Protein AF-A0A3C0CJD4-F1 (afdb_monomer)

Secondary structure (DSSP, 8-state):
-------S-TTSTTTGGGS---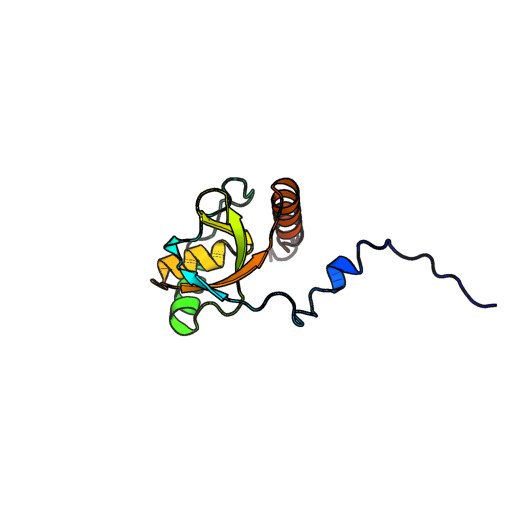SSSPPEEEEGGGEE--TT-S-----HHHHHHHHHHHHHH---SPEEEEE-TTSSEEEEE-HHHHHHHHHTT--EEEEEE----HHHHHHHHHHHHHSSSTT-TT---

Foldseek 3Di:
DDDDDPDDDPVVVVVVCVVCPPDDWFWDKDFLVLEDEDPPQPDDDDDPVVLQVLLVVCLVPNAPDAFEWEADPPGGTYTLDDVSNSSSCVVNVNGITTHTYDHDDPVRSVVSSVVVVVPDPPVDPPPPD

Solvent-accessible surface area (backbone atoms only — not comparable to full-atom values): 8034 Å² total; per-residue (Å²): 142,83,82,88,80,86,73,82,65,89,67,50,67,70,57,67,49,76,78,58,87,75,85,86,64,76,68,41,80,42,48,55,86,44,52,39,78,52,86,82,55,87,79,83,84,74,62,66,66,68,41,50,56,48,11,55,50,28,59,76,71,45,68,83,73,59,28,38,27,21,74,42,95,92,61,51,29,36,41,60,43,55,64,69,58,53,53,17,29,55,74,44,67,44,62,60,41,41,26,30,75,44,91,69,55,74,67,54,46,50,50,51,45,51,49,58,61,63,71,45,78,87,77,61,92,78,79,76,129

pLDDT: mean 77.18, std 20.04, range [34.34, 97.0]

Mean predicted aligned error: 11.65 Å

Nearest PDB structures (foldseek):
  7bnr-assembly1_A  TM=8.828E-01  e=2.879E-12  Myxococcus xanthus DK 1622
  7ng0-assembly1_A-2  TM=9.223E-01  e=1.969E-10  Geobacillus thermoleovorans CCB_US3_UF5
  7nfu-assembly2_B  TM=8.333E-01  e=3.700E-10  Geobacillus thermoleovorans CCB_US3_UF5
  7nfu-assembly1_A  TM=7.879E-01  e=2.534E-10  Geobacillus thermoleovorans CCB_US3_UF5
  6ryk-assembly1_B  TM=7.666E-01  e=2.228E-06  Myxococcus xanthus DK 1622

Structure (mmCIF, N/CA/C/O backbone):
data_AF-A0A3C0CJD4-F1
#
_entry.id   AF-A0A3C0CJD4-F1
#
loop_
_atom_site.group_PDB
_atom_site.id
_atom_site.type_symbol
_atom_site.label_atom_id
_atom_site.label_alt_id
_atom_site.label_comp_id
_atom_site.label_asym_id
_atom_site.label_entity_id
_atom_site.label_seq_id
_atom_site.pdbx_PDB_ins_code
_atom_site.Cartn_x
_atom_site.Cartn_y
_atom_site.Cartn_z
_atom_site.occupancy
_atom_site.B_iso_or_equiv
_atom_site.auth_seq_id
_atom_site.auth_comp_id
_atom_site.auth_asym_id
_atom_site.auth_atom_id
_atom_site.pdbx_PDB_model_num
ATOM 1 N N . MET A 1 1 ? -10.871 34.761 -37.802 1.00 47.78 1 MET A N 1
ATOM 2 C CA . MET A 1 1 ? -9.673 35.206 -37.059 1.00 47.78 1 MET A CA 1
ATOM 3 C C . MET A 1 1 ? -10.082 35.472 -35.621 1.00 47.78 1 MET A C 1
ATOM 5 O O . MET A 1 1 ? -10.748 36.470 -35.399 1.00 47.78 1 MET A O 1
ATOM 9 N N . ALA A 1 2 ? -9.753 34.588 -34.673 1.00 34.34 2 ALA A N 1
ATOM 10 C CA . ALA A 1 2 ? -9.832 34.891 -33.240 1.00 34.34 2 ALA A CA 1
ATOM 11 C C . ALA A 1 2 ? -9.028 33.871 -32.408 1.00 34.34 2 ALA A C 1
ATOM 13 O O . ALA A 1 2 ? -9.309 32.679 -32.426 1.00 34.34 2 ALA A O 1
ATOM 14 N N . ALA A 1 3 ? -8.013 34.410 -31.726 1.00 36.50 3 ALA A N 1
ATOM 15 C CA . ALA A 1 3 ? -7.263 33.951 -30.553 1.00 36.50 3 ALA A CA 1
ATOM 16 C C . ALA A 1 3 ? -6.787 32.485 -30.432 1.00 36.50 3 ALA A C 1
ATOM 18 O O . ALA A 1 3 ? -7.435 31.618 -29.853 1.00 36.50 3 ALA A O 1
ATOM 19 N N . LYS A 1 4 ? -5.516 32.282 -30.798 1.00 45.66 4 LYS A N 1
ATOM 20 C CA . LYS A 1 4 ? -4.663 31.171 -30.359 1.00 45.66 4 LYS A CA 1
ATOM 21 C C . LYS A 1 4 ? -4.284 31.368 -28.883 1.00 45.66 4 LYS A C 1
ATOM 23 O O . LYS A 1 4 ? -3.364 32.130 -28.587 1.00 45.66 4 LYS A O 1
ATOM 28 N N . LYS A 1 5 ? -4.960 30.682 -27.956 1.00 46.25 5 LYS A N 1
ATOM 29 C CA . LYS A 1 5 ? -4.496 30.564 -26.563 1.00 46.25 5 LYS A CA 1
ATOM 30 C C . LYS A 1 5 ? -3.395 29.504 -26.493 1.00 46.25 5 LYS A C 1
ATOM 32 O O . LYS A 1 5 ? -3.654 28.309 -26.530 1.00 46.25 5 LYS A O 1
ATOM 37 N N . ARG A 1 6 ? -2.143 29.965 -26.432 1.00 53.94 6 ARG A N 1
ATOM 38 C CA . ARG A 1 6 ? -1.016 29.184 -25.902 1.00 53.94 6 ARG A CA 1
ATOM 39 C C . ARG A 1 6 ? -1.250 29.054 -24.398 1.00 53.94 6 ARG A C 1
ATOM 41 O O . ARG A 1 6 ? -1.256 30.070 -23.713 1.00 53.94 6 ARG A O 1
ATOM 48 N N . GLY A 1 7 ? -1.452 27.839 -23.907 1.00 47.34 7 GLY A N 1
ATOM 49 C CA . GLY A 1 7 ? -1.611 27.563 -22.484 1.00 47.34 7 GLY A CA 1
ATOM 50 C C . GLY A 1 7 ? -1.191 26.131 -22.193 1.00 47.34 7 GLY A C 1
ATOM 51 O O . GLY A 1 7 ? -1.755 25.230 -22.791 1.00 47.34 7 GLY A O 1
ATOM 52 N N . LEU A 1 8 ? -0.154 26.011 -21.358 1.00 50.50 8 LEU A N 1
ATOM 53 C CA . LEU A 1 8 ? 0.296 24.871 -20.546 1.00 50.50 8 LEU A CA 1
ATOM 54 C C . LEU A 1 8 ? 0.292 23.464 -21.184 1.00 50.50 8 LEU A C 1
ATOM 56 O O . LEU A 1 8 ? -0.728 22.916 -21.564 1.00 50.50 8 LEU A O 1
ATOM 60 N N . GLY A 1 9 ? 1.498 22.898 -21.307 1.00 49.53 9 GLY A N 1
ATOM 61 C CA . GLY A 1 9 ? 1.830 21.727 -22.117 1.00 49.53 9 GLY A CA 1
ATOM 62 C C . GLY A 1 9 ? 0.980 20.471 -21.900 1.00 49.53 9 GLY A C 1
ATOM 63 O O . GLY A 1 9 ? 0.420 20.242 -20.834 1.00 49.53 9 GLY A O 1
ATOM 64 N N . LYS A 1 10 ? 1.023 19.615 -22.928 1.00 56.09 10 LYS A N 1
ATOM 65 C CA . LYS A 1 10 ? 0.426 18.272 -23.078 1.00 56.09 10 LYS A CA 1
ATOM 66 C C . LYS A 1 10 ? 0.594 17.290 -21.896 1.00 56.09 10 LYS A C 1
ATOM 68 O O . LYS A 1 10 ? 0.142 16.161 -21.998 1.00 56.09 10 LYS A O 1
ATOM 73 N N . GLY A 1 11 ? 1.278 17.680 -20.822 1.00 54.56 11 GLY A N 1
ATOM 74 C CA . GLY A 1 11 ? 1.440 16.888 -19.604 1.00 54.56 11 GLY A CA 1
ATOM 75 C C . GLY A 1 11 ? 0.358 17.132 -18.549 1.00 54.56 11 GLY A C 1
ATOM 76 O O . GLY A 1 11 ? 0.214 16.306 -17.662 1.00 54.56 11 GLY A O 1
ATOM 77 N N . LEU A 1 12 ? -0.414 18.223 -18.632 1.00 51.25 12 LEU A N 1
ATOM 78 C CA . LEU A 1 12 ? -1.463 18.521 -17.644 1.00 51.25 12 LEU A CA 1
ATOM 79 C C . LEU A 1 12 ? -2.795 17.834 -17.953 1.00 51.25 12 LEU A C 1
ATOM 81 O O . LEU A 1 12 ? -3.479 17.429 -17.022 1.00 51.25 12 LEU A O 1
ATOM 85 N N . ASP A 1 13 ? -3.122 17.601 -19.225 1.00 45.50 13 ASP A N 1
ATOM 86 C CA . ASP A 1 13 ? -4.277 16.765 -19.594 1.00 45.50 13 ASP A CA 1
ATOM 87 C C . ASP A 1 13 ? -4.121 15.310 -19.100 1.00 45.50 13 ASP A C 1
ATOM 89 O O . ASP A 1 13 ? -5.113 14.641 -18.842 1.00 45.50 13 ASP A O 1
ATOM 93 N N . ALA A 1 14 ? -2.887 14.834 -18.880 1.00 54.84 14 ALA A N 1
ATOM 94 C CA . ALA A 1 14 ? -2.624 13.533 -18.255 1.00 54.84 14 ALA A CA 1
ATOM 95 C C . ALA A 1 14 ? -2.879 13.521 -16.734 1.00 54.84 14 ALA A C 1
ATOM 97 O O . ALA A 1 14 ? -3.061 12.453 -16.158 1.00 54.84 14 ALA A O 1
ATOM 98 N N . ILE A 1 15 ? -2.895 14.697 -16.095 1.00 50.19 15 ILE A N 1
ATOM 99 C CA . ILE A 1 15 ? -3.187 14.872 -14.664 1.00 50.19 15 ILE A CA 1
ATOM 100 C C . ILE A 1 15 ? -4.689 15.123 -14.459 1.00 50.19 15 ILE A C 1
ATOM 102 O O . ILE A 1 15 ? -5.272 14.634 -13.504 1.00 50.19 15 ILE A O 1
ATOM 106 N N . PHE A 1 16 ? -5.369 15.801 -15.391 1.00 41.31 16 PHE A N 1
ATOM 107 C CA . PHE A 1 16 ? -6.829 15.978 -15.327 1.00 41.31 16 PHE A CA 1
ATOM 108 C C . PHE A 1 16 ? -7.643 14.716 -15.665 1.00 41.31 16 PHE A C 1
ATOM 110 O O . PHE A 1 16 ? -8.853 14.714 -15.458 1.00 41.31 16 PHE A O 1
ATOM 117 N N . ALA A 1 17 ? -6.993 13.619 -16.068 1.00 46.16 17 ALA A N 1
ATOM 118 C CA . ALA A 1 17 ? -7.598 12.285 -16.125 1.00 46.16 17 ALA A CA 1
ATOM 119 C C . ALA A 1 17 ? -7.848 11.664 -14.726 1.00 46.16 17 ALA A C 1
ATOM 121 O O . ALA A 1 17 ? -8.192 10.493 -14.615 1.00 46.16 17 ALA A O 1
ATOM 122 N N . GLU A 1 18 ? -7.664 12.419 -13.638 1.00 47.50 18 GLU A N 1
ATOM 123 C CA . GLU A 1 18 ? -7.855 11.948 -12.258 1.00 47.50 18 GLU A CA 1
ATOM 124 C C . GLU A 1 18 ? -9.313 11.965 -11.762 1.00 47.50 18 GLU A C 1
ATOM 126 O O . GLU A 1 18 ? -9.562 11.608 -10.613 1.00 47.50 18 GLU A O 1
ATOM 131 N N . ASN A 1 19 ? -10.290 12.295 -12.616 1.00 42.62 19 ASN A N 1
ATOM 132 C CA . ASN A 1 19 ? -11.710 12.035 -12.327 1.00 42.62 19 ASN A CA 1
ATOM 133 C C . ASN A 1 19 ? -12.388 11.081 -13.324 1.00 42.62 19 ASN A C 1
ATOM 135 O O . ASN A 1 19 ? -13.524 10.679 -13.091 1.00 42.62 19 ASN A O 1
ATOM 139 N N . ASP A 1 20 ? -11.668 10.658 -14.365 1.00 39.94 20 ASP A N 1
ATOM 140 C CA . ASP A 1 20 ? -12.048 9.542 -15.227 1.00 39.94 20 ASP A CA 1
ATOM 141 C C . ASP A 1 20 ? -11.316 8.290 -14.721 1.00 39.94 20 ASP A C 1
ATOM 143 O O . ASP A 1 20 ? -10.355 7.799 -15.311 1.00 39.94 20 ASP A O 1
ATOM 147 N N . MET A 1 21 ? -11.795 7.726 -13.607 1.00 47.53 21 MET A N 1
ATOM 148 C CA . MET A 1 21 ? -11.593 6.295 -13.332 1.00 47.53 21 MET A CA 1
ATOM 149 C C . MET A 1 21 ? -12.506 5.441 -14.235 1.00 47.53 21 MET A C 1
ATOM 151 O O . MET A 1 21 ? -13.008 4.407 -13.798 1.00 47.53 21 MET A O 1
ATOM 155 N N . ASP A 1 22 ? -12.724 5.868 -15.479 1.00 39.50 22 ASP A N 1
ATOM 156 C CA . ASP A 1 22 ? -13.476 5.128 -16.481 1.00 39.50 22 ASP A CA 1
ATOM 157 C C . ASP A 1 22 ? -12.518 4.163 -17.208 1.00 39.50 22 ASP A C 1
ATOM 159 O O . ASP A 1 22 ? -11.734 4.523 -18.084 1.00 39.50 22 ASP A O 1
ATOM 163 N N . ASP A 1 23 ? -12.583 2.904 -16.766 1.00 48.31 23 ASP A N 1
ATOM 164 C CA . ASP A 1 23 ? -12.617 1.710 -17.625 1.00 48.31 23 ASP A CA 1
ATOM 165 C C . ASP A 1 23 ? -11.389 1.276 -18.462 1.00 48.31 23 ASP A C 1
ATOM 167 O O . ASP A 1 23 ? -11.538 0.789 -19.580 1.00 48.31 23 ASP A O 1
ATOM 171 N N . GLU A 1 24 ? -10.176 1.242 -17.890 1.00 48.50 24 GLU A N 1
ATOM 172 C CA . GLU A 1 24 ? -9.140 0.304 -18.405 1.00 48.50 24 GLU A CA 1
ATOM 173 C C . GLU A 1 24 ? -8.500 -0.625 -17.360 1.00 48.50 24 GLU A C 1
ATOM 175 O O . GLU A 1 24 ? -8.029 -1.711 -17.708 1.00 48.50 24 GLU A O 1
ATOM 180 N N . HIS A 1 25 ? -8.541 -0.294 -16.064 1.00 56.66 25 HIS A N 1
ATOM 181 C CA . HIS A 1 25 ? -8.003 -1.165 -15.011 1.00 56.66 25 HIS A CA 1
ATOM 182 C C . HIS A 1 25 ? -8.960 -1.266 -13.820 1.00 56.66 25 HIS A C 1
ATOM 184 O O . HIS A 1 25 ? -8.819 -0.554 -12.824 1.00 56.66 25 HIS A O 1
ATOM 190 N N . ALA A 1 26 ? -9.934 -2.175 -13.925 1.00 74.81 26 ALA A N 1
ATOM 191 C CA . ALA A 1 26 ? -10.827 -2.523 -12.826 1.00 74.81 26 ALA A CA 1
ATOM 192 C C . ALA A 1 26 ? -10.023 -2.947 -11.583 1.00 74.81 26 ALA A C 1
ATOM 194 O O . ALA A 1 26 ? -9.059 -3.712 -11.677 1.00 74.81 26 ALA A O 1
ATOM 195 N N . ALA A 1 27 ? -10.419 -2.451 -10.409 1.00 86.31 27 ALA A N 1
ATOM 196 C CA . ALA A 1 27 ? -9.787 -2.842 -9.157 1.00 86.31 27 ALA A CA 1
ATOM 197 C C . ALA A 1 27 ? -10.009 -4.342 -8.897 1.00 86.31 27 ALA A C 1
ATOM 199 O O . A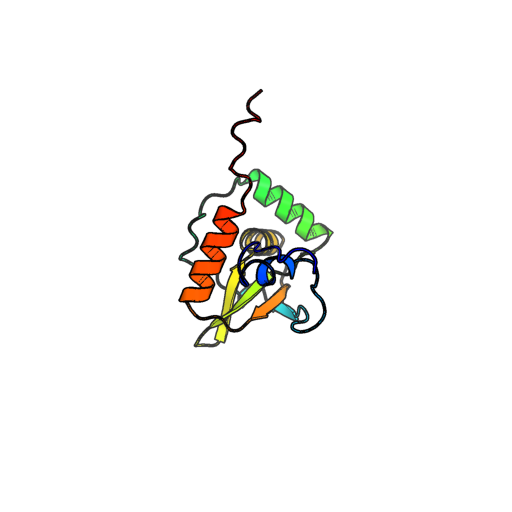LA A 1 27 ? -11.144 -4.817 -8.854 1.00 86.31 27 ALA A O 1
ATOM 200 N N . ILE A 1 28 ? -8.922 -5.079 -8.677 1.00 93.50 28 ILE A N 1
ATOM 201 C CA . ILE A 1 28 ? -8.944 -6.491 -8.290 1.00 93.50 28 ILE A CA 1
ATOM 202 C C . ILE A 1 28 ? -8.684 -6.639 -6.791 1.00 93.50 28 ILE A C 1
ATOM 204 O O . ILE A 1 28 ? -8.141 -5.746 -6.140 1.00 93.50 28 ILE A O 1
ATOM 208 N N . ARG A 1 29 ? -9.075 -7.776 -6.215 1.00 95.38 29 ARG A N 1
ATOM 209 C CA . ARG A 1 29 ? -8.808 -8.098 -4.809 1.00 95.38 29 ARG A CA 1
ATOM 210 C C . ARG A 1 29 ? -7.483 -8.847 -4.711 1.00 95.38 29 ARG A C 1
ATOM 212 O O . ARG A 1 29 ? -7.344 -9.908 -5.307 1.00 95.38 29 ARG A O 1
ATOM 219 N N . LEU A 1 30 ? -6.532 -8.293 -3.964 1.00 95.94 30 LEU A N 1
ATOM 220 C CA . LEU A 1 30 ? -5.224 -8.904 -3.709 1.00 95.94 30 LEU A CA 1
ATOM 221 C C . LEU A 1 30 ? -5.063 -9.210 -2.227 1.00 95.94 30 LEU A C 1
ATOM 223 O O . LEU A 1 30 ? -5.525 -8.434 -1.381 1.00 95.94 30 LEU A O 1
ATOM 227 N N . LYS A 1 31 ? -4.378 -10.310 -1.895 1.00 97.00 31 LYS A N 1
ATOM 228 C CA . LYS A 1 31 ? -4.086 -10.620 -0.493 1.00 97.00 31 LYS A CA 1
ATOM 229 C C . LYS A 1 31 ? -3.093 -9.613 0.054 1.00 97.00 31 LYS A C 1
ATOM 231 O O . LYS A 1 31 ? -2.092 -9.299 -0.582 1.00 97.00 31 LYS A O 1
ATOM 236 N N . THR A 1 32 ? -3.298 -9.169 1.288 1.00 95.56 32 THR A N 1
ATOM 237 C CA . THR A 1 32 ? -2.370 -8.237 1.944 1.00 95.56 32 THR A CA 1
ATOM 238 C C . THR A 1 32 ? -0.962 -8.815 2.109 1.00 95.56 32 THR A C 1
ATOM 240 O O . THR A 1 32 ? -0.013 -8.042 2.226 1.00 95.56 32 THR A O 1
ATOM 243 N N . SER A 1 33 ? -0.826 -10.147 2.076 1.00 95.06 33 SER A N 1
ATOM 244 C CA . SER A 1 33 ? 0.440 -10.890 2.088 1.00 95.06 33 SER A CA 1
ATOM 245 C C . SER A 1 33 ? 1.178 -10.931 0.746 1.00 95.06 33 SER A C 1
ATOM 247 O O . SER A 1 33 ? 2.349 -11.282 0.733 1.00 95.06 33 SER A O 1
ATOM 249 N N . GLU A 1 34 ? 0.510 -10.625 -0.368 1.00 95.62 34 GLU A N 1
ATOM 250 C CA . GLU A 1 34 ? 1.105 -10.590 -1.718 1.00 95.62 34 GLU A CA 1
ATOM 251 C C . GLU A 1 34 ? 1.628 -9.189 -2.078 1.00 95.62 34 GLU A C 1
ATOM 253 O O . GLU A 1 34 ? 2.149 -8.980 -3.172 1.00 95.62 34 GLU A O 1
ATOM 258 N N . LEU A 1 35 ? 1.456 -8.227 -1.166 1.00 95.62 35 LEU A N 1
ATOM 259 C CA . LEU A 1 35 ? 1.804 -6.825 -1.345 1.00 95.62 35 LEU A CA 1
ATOM 260 C C . LEU A 1 35 ? 3.040 -6.464 -0.525 1.00 95.62 35 LEU A C 1
ATOM 262 O O . LEU A 1 35 ? 3.078 -6.670 0.691 1.00 95.62 35 LEU A O 1
ATOM 266 N N . GLU A 1 36 ? 4.007 -5.835 -1.181 1.00 93.44 36 GLU A N 1
ATOM 267 C CA . GLU A 1 36 ? 5.231 -5.343 -0.563 1.00 93.44 36 GLU A CA 1
ATOM 268 C C . GLU A 1 36 ? 5.291 -3.811 -0.603 1.00 93.44 36 GLU A C 1
ATOM 270 O O . GLU A 1 36 ? 4.982 -3.198 -1.630 1.00 93.44 36 GLU A O 1
ATOM 275 N N . PRO A 1 37 ? 5.702 -3.145 0.490 1.00 90.38 37 PRO A N 1
ATOM 276 C CA . PRO A 1 37 ? 5.872 -1.701 0.485 1.00 90.38 37 PRO A CA 1
ATOM 277 C C . PRO A 1 37 ? 7.069 -1.297 -0.383 1.00 90.38 37 PRO A C 1
ATOM 279 O O . PRO A 1 37 ? 8.085 -1.994 -0.460 1.00 90.38 37 PRO A O 1
ATOM 282 N N . ASN A 1 38 ? 6.994 -0.117 -0.993 1.00 84.56 38 ASN A N 1
ATOM 283 C CA . ASN A 1 38 ? 8.144 0.457 -1.676 1.00 84.56 38 ASN A CA 1
ATOM 284 C C . ASN A 1 38 ? 9.165 0.982 -0.643 1.00 84.56 38 ASN A C 1
ATOM 286 O O . ASN A 1 38 ? 8.949 1.982 0.036 1.00 84.56 38 ASN A O 1
ATOM 290 N N . ARG A 1 39 ? 10.321 0.314 -0.537 1.00 79.19 39 ARG A N 1
ATOM 291 C CA . ARG A 1 39 ? 11.397 0.659 0.419 1.00 79.19 39 ARG A CA 1
ATOM 292 C C . ARG A 1 39 ? 12.013 2.044 0.182 1.00 79.19 39 ARG A C 1
ATOM 294 O O . ARG A 1 39 ? 12.620 2.609 1.098 1.00 79.19 39 ARG A O 1
ATOM 301 N N . ASN A 1 40 ? 11.845 2.576 -1.026 1.00 73.50 40 ASN A N 1
ATOM 302 C CA . ASN A 1 40 ? 12.357 3.877 -1.440 1.00 73.50 40 ASN A CA 1
ATOM 303 C C . ASN A 1 40 ? 11.349 5.010 -1.192 1.00 73.50 40 ASN A C 1
ATOM 305 O O . ASN A 1 40 ? 11.583 6.131 -1.635 1.00 73.50 40 ASN A O 1
ATOM 309 N N . GLN A 1 41 ? 10.245 4.743 -0.482 1.00 68.50 41 GLN A N 1
ATOM 310 C CA . GLN A 1 41 ? 9.285 5.780 -0.116 1.00 68.50 41 GLN A CA 1
ATOM 311 C C . GLN A 1 41 ? 9.932 6.818 0.819 1.00 68.50 41 GLN A C 1
ATOM 313 O O . GLN A 1 41 ? 10.476 6.449 1.872 1.00 68.50 41 GLN A O 1
ATOM 318 N N . PRO A 1 42 ? 9.881 8.117 0.463 1.00 65.56 42 PRO A N 1
ATOM 319 C CA . PRO A 1 42 ? 10.492 9.179 1.255 1.00 65.56 42 PRO A CA 1
ATOM 320 C C . PRO A 1 42 ? 9.768 9.406 2.591 1.00 65.56 42 PRO A C 1
ATOM 322 O O . PRO A 1 42 ? 10.412 9.739 3.586 1.00 65.56 42 PRO A O 1
ATOM 325 N N . ARG A 1 43 ? 8.450 9.160 2.667 1.00 69.75 43 ARG A N 1
ATOM 326 C CA . ARG A 1 43 ? 7.704 9.244 3.932 1.00 69.75 43 ARG A CA 1
ATOM 327 C C . ARG A 1 43 ? 7.813 7.952 4.723 1.00 69.75 43 ARG A C 1
ATOM 329 O O . ARG A 1 43 ? 7.321 6.908 4.308 1.00 69.75 43 ARG A O 1
ATOM 336 N N . ARG A 1 44 ? 8.389 8.060 5.918 1.00 65.50 44 ARG A N 1
ATOM 337 C CA . ARG A 1 44 ? 8.565 6.934 6.848 1.00 65.50 44 ARG A CA 1
ATOM 338 C C . ARG A 1 44 ? 7.820 7.103 8.167 1.00 65.50 44 ARG A C 1
ATOM 340 O O . ARG A 1 44 ? 7.638 6.121 8.880 1.00 65.50 44 ARG A O 1
ATOM 347 N N . THR A 1 45 ? 7.381 8.318 8.478 1.00 67.31 45 THR A N 1
ATOM 348 C CA . THR A 1 45 ? 6.706 8.653 9.730 1.00 67.31 45 THR A CA 1
ATOM 349 C C . THR A 1 45 ? 5.203 8.808 9.514 1.00 67.31 45 THR A C 1
ATOM 351 O O . THR A 1 45 ? 4.724 9.514 8.618 1.00 67.31 45 THR A O 1
ATOM 354 N N . PHE A 1 46 ? 4.445 8.118 10.358 1.00 70.19 46 PHE A N 1
ATOM 355 C CA . PHE A 1 46 ? 2.997 8.224 10.453 1.00 70.19 46 PHE A CA 1
ATOM 356 C C . PHE A 1 46 ? 2.653 8.408 11.929 1.00 70.19 46 PHE A C 1
ATOM 358 O O . PHE A 1 46 ? 3.244 7.732 12.768 1.00 70.19 46 PHE A O 1
ATOM 365 N N . SER A 1 47 ? 1.723 9.314 12.243 1.00 82.00 47 SER A N 1
ATOM 366 C CA . SER A 1 47 ? 1.169 9.398 13.597 1.00 82.00 47 SER A CA 1
ATOM 367 C C . SER A 1 47 ? 0.466 8.081 13.920 1.00 82.00 47 SER A C 1
ATOM 369 O O . SER A 1 47 ? -0.370 7.623 13.137 1.00 82.00 47 SER A O 1
ATOM 371 N N . GLU A 1 48 ? 0.815 7.470 15.052 1.00 83.56 48 GLU A N 1
ATOM 372 C CA . GLU A 1 48 ? 0.199 6.220 15.506 1.00 83.56 48 GLU A CA 1
ATOM 373 C C . GLU A 1 48 ? -1.309 6.387 15.704 1.00 83.56 48 GLU A C 1
ATOM 375 O O . GLU A 1 48 ? -2.079 5.527 15.283 1.00 83.56 48 GLU A O 1
ATOM 380 N N . GLN A 1 49 ? -1.744 7.530 16.244 1.00 87.56 49 GLN A N 1
ATOM 381 C CA . GLN A 1 49 ? -3.160 7.835 16.441 1.00 87.56 49 GLN A CA 1
ATOM 382 C C . GLN A 1 49 ? -3.925 7.832 15.110 1.00 87.56 49 GLN A C 1
ATOM 384 O O . GLN A 1 49 ? -4.885 7.082 14.952 1.00 87.56 49 GLN A O 1
ATOM 389 N N . ALA A 1 50 ? -3.445 8.586 14.116 1.00 86.69 50 ALA A N 1
ATOM 390 C CA . ALA A 1 50 ? -4.083 8.651 12.800 1.00 86.69 50 ALA A CA 1
ATOM 391 C C . ALA A 1 50 ? -4.038 7.309 12.043 1.00 86.69 50 ALA A C 1
ATOM 393 O O . ALA A 1 50 ? -4.820 7.082 11.120 1.00 86.69 50 ALA A O 1
ATOM 394 N N . MET A 1 51 ? -3.089 6.427 12.376 1.00 89.50 51 MET A N 1
ATOM 395 C CA . MET A 1 51 ? -3.038 5.074 11.823 1.00 89.50 51 MET A CA 1
ATOM 396 C C . MET A 1 51 ? -4.081 4.159 12.474 1.00 89.50 51 MET A C 1
ATOM 398 O O . MET A 1 51 ? -4.725 3.394 11.759 1.00 89.50 51 MET A O 1
ATOM 402 N N . ASN A 1 52 ? -4.268 4.255 13.793 1.00 91.25 52 ASN A N 1
ATOM 403 C CA . ASN A 1 52 ? -5.282 3.493 14.523 1.00 91.25 52 ASN A CA 1
ATOM 404 C C . ASN A 1 52 ? -6.699 3.888 14.090 1.00 91.25 52 ASN A C 1
ATOM 406 O O . ASN A 1 52 ? -7.482 3.014 13.741 1.00 91.25 52 ASN A O 1
ATOM 410 N N . GLU A 1 53 ? -6.990 5.187 13.983 1.00 92.00 53 GLU A N 1
ATOM 411 C CA . GLU A 1 53 ? -8.288 5.678 13.490 1.00 92.00 53 GLU A CA 1
ATOM 412 C C . GLU A 1 53 ? -8.597 5.157 12.073 1.00 92.00 53 GLU A C 1
ATOM 414 O O . GLU A 1 53 ? -9.715 4.730 11.775 1.00 92.00 53 GLU A O 1
ATOM 419 N N . LEU A 1 54 ? -7.586 5.125 11.194 1.00 91.81 54 LEU A N 1
ATOM 420 C CA . LEU A 1 54 ? -7.732 4.560 9.853 1.00 91.81 54 LEU A CA 1
ATOM 421 C C . LEU A 1 54 ? -7.942 3.039 9.885 1.00 91.81 54 LEU A C 1
ATOM 423 O O . LEU A 1 54 ? -8.711 2.516 9.080 1.00 91.81 54 LEU A O 1
ATOM 427 N N . ALA A 1 55 ? -7.264 2.323 10.784 1.00 94.56 55 ALA A N 1
ATOM 428 C CA . ALA A 1 55 ? -7.439 0.883 10.948 1.00 94.56 55 ALA A CA 1
ATOM 429 C C . ALA A 1 55 ? -8.854 0.550 11.442 1.00 94.56 55 ALA A C 1
ATOM 431 O O . ALA A 1 55 ? -9.491 -0.331 10.867 1.00 94.56 55 ALA A O 1
ATOM 432 N N . ASP A 1 56 ? -9.377 1.299 12.414 1.00 94.88 56 AS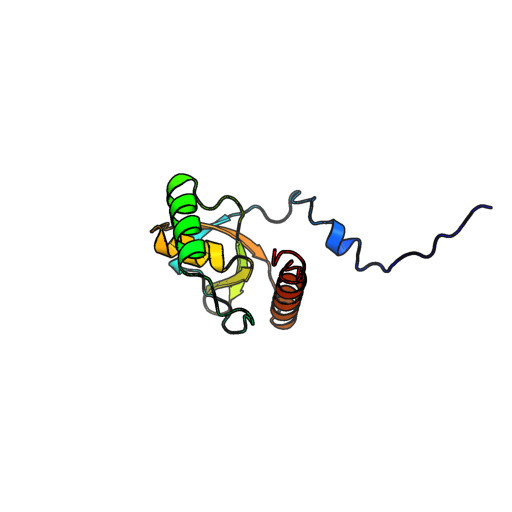P A N 1
ATOM 433 C CA . ASP A 1 56 ? -10.746 1.145 12.914 1.00 94.88 56 ASP A CA 1
ATOM 434 C C . ASP A 1 56 ? -11.777 1.410 11.810 1.00 94.88 56 ASP A C 1
ATOM 436 O O . ASP A 1 56 ? -12.705 0.622 11.610 1.00 94.88 56 ASP A O 1
ATOM 440 N N . SER A 1 57 ? -11.575 2.469 11.019 1.00 94.88 57 SER A N 1
ATOM 441 C CA . SER A 1 57 ? -12.429 2.763 9.865 1.00 94.88 57 SER A CA 1
ATOM 442 C C . SER A 1 57 ? -12.409 1.632 8.830 1.00 94.88 57 SER A C 1
ATOM 444 O O . SER A 1 57 ? -13.461 1.190 8.360 1.00 94.88 57 SER A O 1
ATOM 446 N N . ILE A 1 58 ? -11.222 1.104 8.509 1.00 94.94 58 ILE A N 1
ATOM 447 C CA . ILE A 1 58 ? -11.065 -0.011 7.567 1.00 94.94 58 ILE A CA 1
ATOM 448 C C . ILE A 1 58 ? -11.664 -1.308 8.123 1.00 94.94 58 ILE A C 1
ATOM 450 O O . ILE A 1 58 ? -12.206 -2.096 7.350 1.00 94.94 58 ILE A O 1
ATOM 454 N N . ALA A 1 59 ? -11.613 -1.543 9.434 1.00 93.00 59 ALA A N 1
ATOM 455 C CA . ALA A 1 59 ? -12.259 -2.699 10.049 1.00 93.00 59 ALA A CA 1
ATOM 456 C C . ALA A 1 59 ? -13.787 -2.661 9.868 1.00 93.00 59 ALA A C 1
ATOM 458 O O . ALA A 1 59 ? -14.407 -3.703 9.661 1.00 93.00 59 ALA A O 1
ATOM 459 N N . GLN A 1 60 ? -14.387 -1.467 9.910 1.00 93.19 60 GLN A N 1
ATOM 460 C CA . GLN A 1 60 ? -15.835 -1.276 9.781 1.00 93.19 60 GLN A CA 1
ATOM 461 C C . GLN A 1 60 ? -16.319 -1.261 8.328 1.00 93.19 60 GLN A C 1
ATOM 463 O O . GLN A 1 60 ? -17.344 -1.862 8.010 1.00 93.19 60 GLN A O 1
ATOM 468 N N . HIS A 1 61 ? -15.601 -0.567 7.444 1.00 92.25 61 HIS A N 1
ATOM 469 C CA . HIS A 1 61 ? -16.070 -0.271 6.085 1.00 92.25 61 HIS A CA 1
ATOM 470 C C . HIS A 1 61 ? -15.243 -0.939 4.985 1.00 92.25 61 HIS A C 1
ATOM 472 O O . HIS A 1 61 ? -15.608 -0.889 3.810 1.00 92.25 61 HIS A O 1
ATOM 478 N N . GLY A 1 62 ? -14.132 -1.577 5.345 1.00 90.38 62 GLY A N 1
ATOM 479 C CA . GLY A 1 62 ? -13.140 -2.041 4.390 1.00 90.38 62 GLY A CA 1
ATOM 480 C C . GLY A 1 62 ? -12.325 -0.894 3.793 1.00 90.38 62 GLY A C 1
ATOM 481 O O . GLY A 1 62 ? -12.426 0.274 4.165 1.00 90.38 62 GLY A O 1
ATOM 482 N N . VAL A 1 63 ? -11.473 -1.244 2.834 1.00 91.94 63 VAL A N 1
ATOM 483 C CA . VAL A 1 63 ? -10.686 -0.265 2.080 1.00 91.94 63 VAL A CA 1
ATOM 484 C C . VAL A 1 63 ? -11.537 0.246 0.920 1.00 91.94 63 VAL A C 1
ATOM 486 O O . VAL A 1 63 ? -11.768 -0.490 -0.034 1.00 91.94 63 VAL A O 1
ATOM 489 N N . LEU A 1 64 ? -11.995 1.496 1.007 1.00 88.38 64 LEU A N 1
ATOM 490 C CA . LEU A 1 64 ? -12.879 2.101 0.002 1.00 88.38 64 LEU A CA 1
ATOM 491 C C . LEU A 1 64 ? -12.135 2.487 -1.279 1.00 88.38 64 LEU A C 1
ATOM 493 O O . LEU A 1 64 ? -12.579 2.185 -2.381 1.00 88.38 64 LEU A O 1
ATOM 497 N N . GLN A 1 65 ? -10.981 3.138 -1.132 1.00 87.12 65 GLN A N 1
ATOM 498 C CA . GLN A 1 65 ? -10.153 3.524 -2.269 1.00 87.12 65 GLN A CA 1
ATOM 499 C C . GLN A 1 65 ? -9.110 2.441 -2.559 1.00 87.12 65 GLN A C 1
ATOM 501 O O . GLN A 1 65 ? -8.344 2.096 -1.647 1.00 87.12 65 GLN A O 1
ATOM 506 N N . PRO A 1 66 ? -9.004 1.948 -3.805 1.00 93.25 66 PRO A N 1
ATOM 507 C CA . PRO A 1 66 ? -8.042 0.916 -4.158 1.00 93.25 66 PRO A CA 1
ATOM 508 C C . PRO A 1 66 ? -6.595 1.397 -4.025 1.00 93.25 66 PRO A C 1
ATOM 510 O O . PRO A 1 66 ? -6.283 2.583 -4.170 1.00 93.25 66 PRO A O 1
ATOM 513 N N . LEU A 1 67 ? -5.701 0.458 -3.729 1.00 93.81 67 LEU A N 1
ATOM 514 C CA . LEU A 1 67 ? -4.256 0.675 -3.767 1.00 93.81 67 LEU A CA 1
ATOM 515 C C . LEU A 1 67 ? -3.773 0.740 -5.217 1.00 93.81 67 LEU A C 1
ATOM 517 O O . LEU A 1 67 ? -4.337 0.073 -6.078 1.00 93.81 67 LEU A O 1
ATOM 521 N N . LEU A 1 68 ? -2.697 1.480 -5.480 1.00 93.00 68 LEU A N 1
ATOM 522 C CA . LEU A 1 68 ? -1.988 1.377 -6.754 1.00 93.00 68 LEU A CA 1
ATOM 523 C C . LEU A 1 68 ? -0.782 0.469 -6.558 1.00 93.00 68 LEU A C 1
ATOM 525 O O . LEU A 1 68 ? 0.061 0.738 -5.696 1.00 93.00 68 LEU A O 1
ATOM 529 N N . VAL A 1 69 ? -0.698 -0.590 -7.354 1.00 94.75 69 VAL A N 1
ATOM 530 C CA . VAL A 1 69 ? 0.381 -1.571 -7.263 1.00 94.75 69 VAL A CA 1
ATOM 531 C C . VAL A 1 69 ? 0.957 -1.875 -8.639 1.00 94.75 69 VAL A C 1
ATOM 533 O O . VAL A 1 69 ? 0.273 -1.740 -9.652 1.00 94.75 69 VAL A O 1
ATOM 536 N N . ARG A 1 70 ? 2.207 -2.330 -8.666 1.00 93.88 70 ARG A N 1
ATOM 537 C CA . ARG A 1 70 ? 2.837 -2.899 -9.860 1.00 93.88 70 ARG A CA 1
ATOM 538 C C . ARG A 1 70 ? 3.268 -4.340 -9.608 1.00 93.88 70 ARG A C 1
ATOM 540 O O . ARG A 1 70 ? 3.631 -4.650 -8.472 1.00 93.88 70 ARG A O 1
ATOM 547 N N . PRO A 1 71 ? 3.255 -5.221 -10.613 1.00 94.69 71 PRO A N 1
ATOM 548 C CA . PRO A 1 71 ? 3.843 -6.545 -10.465 1.00 94.69 71 PRO A CA 1
ATOM 549 C C . PRO A 1 71 ? 5.364 -6.443 -10.297 1.00 94.69 71 PRO A C 1
ATOM 551 O O . PRO A 1 71 ? 5.992 -5.477 -10.737 1.00 94.69 71 PRO A O 1
ATOM 554 N N . ILE A 1 72 ? 5.958 -7.439 -9.639 1.00 93.00 72 ILE A N 1
ATOM 555 C CA . ILE A 1 72 ? 7.411 -7.529 -9.445 1.00 93.00 72 ILE A CA 1
ATOM 556 C C . ILE A 1 72 ? 7.979 -8.835 -10.020 1.00 93.00 72 ILE A C 1
ATOM 558 O O . ILE A 1 72 ? 7.292 -9.865 -10.023 1.00 93.00 72 ILE A O 1
ATOM 562 N N . PRO A 1 73 ? 9.243 -8.833 -10.491 1.00 88.44 73 PRO A N 1
ATOM 563 C CA . PRO A 1 73 ? 9.923 -10.062 -10.882 1.00 88.44 73 PRO A CA 1
ATOM 564 C C . PRO A 1 73 ? 9.982 -11.042 -9.704 1.00 88.44 73 PRO A C 1
ATOM 566 O O . PRO A 1 73 ? 10.455 -10.689 -8.628 1.00 88.44 73 PRO A O 1
ATOM 569 N N . GLY A 1 74 ? 9.517 -12.275 -9.909 1.00 85.31 74 GLY A N 1
ATOM 570 C CA . GLY A 1 74 ? 9.421 -13.286 -8.846 1.00 85.31 74 GLY A CA 1
ATOM 571 C C . GLY A 1 74 ? 8.020 -13.460 -8.248 1.00 85.31 74 GLY A C 1
ATOM 572 O O . GLY A 1 74 ? 7.819 -14.390 -7.472 1.00 85.31 74 GLY A O 1
ATOM 573 N N . GLY A 1 75 ? 7.046 -12.649 -8.675 1.00 90.50 75 GLY A N 1
ATOM 574 C CA . GLY A 1 75 ? 5.643 -12.757 -8.271 1.00 90.50 75 GLY A CA 1
ATOM 575 C C . GLY A 1 75 ? 5.271 -11.829 -7.114 1.00 90.50 75 GLY A C 1
ATOM 576 O O . GLY A 1 75 ? 6.131 -11.306 -6.415 1.00 90.50 75 GLY A O 1
ATOM 577 N N . GLY A 1 76 ? 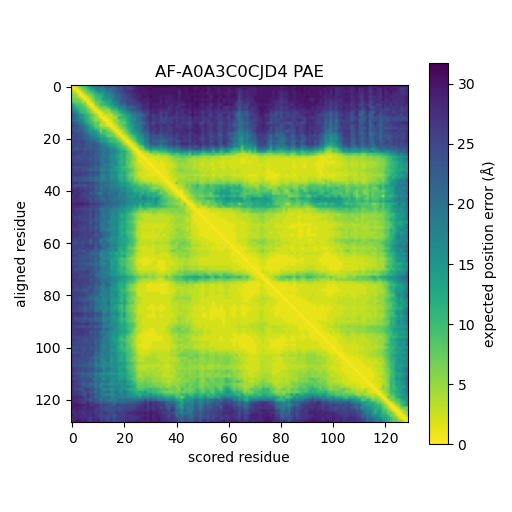3.967 -11.617 -6.926 1.00 94.31 76 GLY A N 1
ATOM 578 C CA . GLY A 1 76 ? 3.447 -10.609 -6.000 1.00 94.31 76 GLY A CA 1
ATOM 579 C C . GLY A 1 76 ? 3.458 -9.202 -6.600 1.00 94.31 76 GLY A C 1
ATOM 580 O O . GLY A 1 76 ? 3.617 -9.023 -7.813 1.00 94.31 76 GLY A O 1
ATOM 581 N N . TYR A 1 77 ? 3.256 -8.201 -5.744 1.00 96.44 77 TYR A N 1
ATOM 582 C CA . TYR A 1 77 ? 3.103 -6.816 -6.170 1.00 96.44 77 TYR A CA 1
ATOM 583 C C . TYR A 1 77 ? 3.786 -5.842 -5.217 1.00 96.44 77 TYR A C 1
ATOM 585 O O . TYR A 1 77 ? 3.738 -5.989 -3.998 1.00 96.44 77 TYR A O 1
ATOM 593 N N . GLN A 1 78 ? 4.352 -4.780 -5.775 1.00 94.81 78 GLN A N 1
ATOM 594 C CA . GLN A 1 78 ? 4.859 -3.651 -5.013 1.00 94.81 78 GLN A CA 1
ATOM 595 C C . GLN A 1 78 ? 3.824 -2.529 -4.963 1.00 94.81 78 GLN A C 1
ATOM 597 O O . GLN A 1 78 ? 3.262 -2.132 -5.983 1.00 94.81 78 GLN A O 1
ATOM 602 N N . ILE A 1 79 ? 3.627 -1.970 -3.774 1.00 93.25 79 ILE A N 1
ATOM 603 C CA . ILE A 1 79 ? 2.772 -0.809 -3.540 1.00 93.25 79 ILE A CA 1
ATOM 604 C C . ILE A 1 79 ? 3.458 0.443 -4.088 1.00 93.25 79 ILE A C 1
ATOM 606 O O . ILE A 1 79 ? 4.531 0.834 -3.625 1.00 93.25 79 ILE A O 1
ATOM 610 N N . VAL A 1 80 ? 2.798 1.096 -5.039 1.00 91.12 80 VAL A N 1
ATOM 611 C CA . VAL A 1 80 ? 3.208 2.391 -5.595 1.00 91.12 80 VAL A CA 1
ATOM 612 C C . VAL A 1 80 ? 2.568 3.523 -4.791 1.00 91.12 80 VAL A C 1
ATOM 614 O O . VAL A 1 80 ? 3.267 4.448 -4.385 1.00 91.12 80 VAL A O 1
ATOM 617 N N . ALA A 1 81 ? 1.269 3.412 -4.482 1.00 88.06 81 ALA A N 1
ATOM 618 C CA . ALA A 1 81 ? 0.535 4.387 -3.674 1.00 88.06 81 ALA A CA 1
ATOM 619 C C . ALA A 1 81 ? -0.481 3.720 -2.730 1.00 88.06 81 ALA A C 1
ATOM 621 O O . ALA A 1 81 ? -1.003 2.637 -2.999 1.00 88.06 81 ALA A O 1
ATOM 622 N N . GLY A 1 82 ? -0.792 4.402 -1.621 1.00 89.62 82 GLY A N 1
ATOM 623 C CA . GLY A 1 82 ? -1.760 3.925 -0.625 1.00 89.62 82 GLY A CA 1
ATOM 624 C C . GLY A 1 82 ? -1.158 3.100 0.519 1.00 89.62 82 GLY A C 1
ATOM 625 O O . GLY A 1 82 ? -1.877 2.360 1.184 1.00 89.62 82 GLY A O 1
ATOM 626 N N . GLU A 1 83 ? 0.139 3.242 0.807 1.00 90.75 83 GLU A N 1
ATOM 627 C CA . GLU A 1 83 ? 0.822 2.444 1.839 1.00 90.75 83 GLU A CA 1
ATOM 628 C C . GLU A 1 83 ? 0.160 2.534 3.227 1.00 90.75 83 GLU A C 1
ATOM 630 O O . GLU A 1 83 ? 0.036 1.522 3.914 1.00 90.75 83 GLU A O 1
ATOM 635 N N . ARG A 1 84 ? -0.342 3.712 3.628 1.00 90.44 84 ARG A N 1
ATOM 636 C C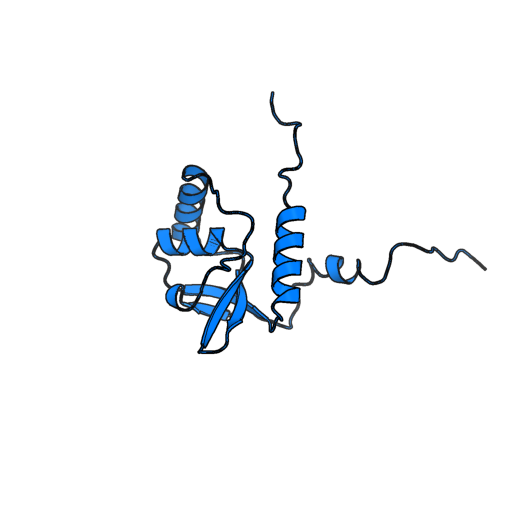A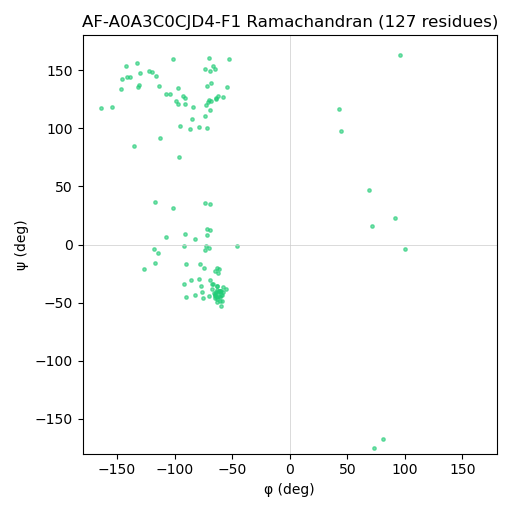 . ARG A 1 84 ? -1.091 3.879 4.891 1.00 90.44 84 ARG A CA 1
ATOM 637 C C . ARG A 1 84 ? -2.328 2.985 4.953 1.00 90.44 84 ARG A C 1
ATOM 639 O O . ARG A 1 84 ? -2.556 2.344 5.971 1.00 90.44 84 ARG A O 1
ATOM 646 N N . ARG A 1 85 ? -3.093 2.908 3.856 1.00 93.25 85 ARG A N 1
ATOM 647 C CA . ARG A 1 85 ? -4.287 2.055 3.749 1.00 93.25 85 ARG A CA 1
ATOM 648 C C . ARG A 1 85 ? -3.911 0.580 3.851 1.00 93.25 85 ARG A C 1
ATOM 650 O O . ARG A 1 85 ? -4.583 -0.157 4.558 1.00 93.25 85 ARG A O 1
ATOM 657 N N . TRP A 1 86 ? -2.813 0.158 3.220 1.00 95.06 86 TRP A N 1
ATOM 658 C CA . TRP A 1 86 ? -2.307 -1.212 3.365 1.00 95.06 86 TRP A CA 1
ATOM 659 C C . TRP A 1 86 ? -1.871 -1.529 4.802 1.00 95.06 86 TRP A C 1
ATOM 661 O O . TRP A 1 86 ? -2.262 -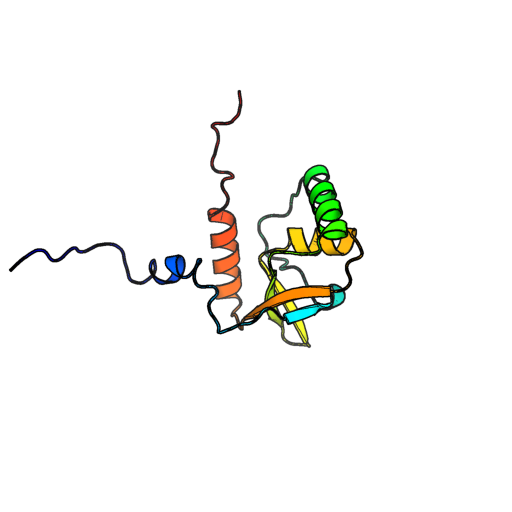2.563 5.342 1.00 95.06 86 TRP A O 1
ATOM 671 N N . ARG A 1 87 ? -1.107 -0.640 5.452 1.00 93.06 87 ARG A N 1
ATOM 672 C CA . ARG A 1 87 ? -0.673 -0.820 6.850 1.00 93.06 87 ARG A CA 1
ATOM 673 C C . ARG A 1 87 ? -1.869 -0.918 7.796 1.00 93.06 87 ARG A C 1
ATOM 675 O O . ARG A 1 87 ? -1.954 -1.871 8.564 1.00 93.06 87 ARG A O 1
ATOM 682 N N . ALA A 1 88 ? -2.814 0.010 7.681 1.00 94.06 88 ALA A N 1
ATOM 683 C CA . ALA A 1 88 ? -4.034 0.018 8.476 1.00 94.06 88 ALA A CA 1
ATOM 684 C C . ALA A 1 88 ? -4.916 -1.214 8.201 1.00 94.06 88 ALA A C 1
ATOM 686 O O . ALA A 1 88 ? -5.411 -1.826 9.139 1.00 94.06 88 ALA A O 1
ATOM 687 N N . ALA A 1 89 ? -5.029 -1.665 6.946 1.00 95.75 89 ALA A N 1
ATOM 688 C CA . ALA A 1 89 ? -5.714 -2.915 6.609 1.00 95.75 89 ALA A CA 1
ATOM 689 C C . ALA A 1 89 ? -5.059 -4.137 7.272 1.00 95.75 89 ALA A C 1
ATOM 691 O O . ALA A 1 89 ? -5.759 -5.012 7.780 1.00 95.75 89 ALA A O 1
ATOM 692 N N . ARG A 1 90 ? -3.720 -4.188 7.327 1.00 94.75 90 ARG A N 1
ATOM 693 C CA . ARG A 1 90 ? -3.006 -5.246 8.056 1.00 94.75 90 ARG A CA 1
ATOM 694 C C . ARG A 1 90 ? -3.254 -5.182 9.560 1.00 94.75 90 ARG A C 1
ATOM 696 O O . ARG A 1 90 ? -3.455 -6.231 10.163 1.00 94.75 90 ARG A O 1
ATOM 703 N N . MET A 1 91 ? -3.262 -3.986 10.148 1.00 93.62 91 MET A N 1
ATOM 704 C CA . MET A 1 91 ? -3.588 -3.785 11.567 1.00 93.62 91 MET A CA 1
ATOM 705 C C . MET A 1 91 ? -5.023 -4.222 11.886 1.00 93.62 91 MET A C 1
ATOM 707 O O . MET A 1 91 ? -5.247 -4.905 12.878 1.00 93.62 91 MET A O 1
ATOM 711 N N . ALA A 1 92 ? -5.967 -3.917 10.994 1.00 94.19 92 ALA A N 1
ATOM 712 C CA . ALA A 1 92 ? -7.372 -4.308 11.083 1.00 94.19 92 ALA A CA 1
ATOM 713 C C . ALA A 1 92 ? -7.630 -5.807 10.808 1.00 94.19 92 ALA A C 1
ATOM 715 O O . ALA A 1 92 ? -8.774 -6.254 10.840 1.00 94.19 92 ALA A O 1
ATOM 716 N N . GLY A 1 93 ? -6.598 -6.601 10.489 1.00 94.69 93 GLY A N 1
ATOM 717 C CA . GLY A 1 93 ? -6.746 -8.027 10.177 1.00 94.69 93 GLY A CA 1
ATOM 718 C C . GLY A 1 93 ? -7.422 -8.318 8.830 1.00 94.69 93 GLY A C 1
ATOM 719 O O . GLY A 1 93 ? -7.849 -9.448 8.576 1.00 94.69 93 GLY A O 1
ATOM 720 N N . VAL A 1 94 ? -7.509 -7.324 7.944 1.00 94.38 94 VAL A N 1
ATOM 721 C CA . VAL A 1 94 ? -8.097 -7.476 6.612 1.00 94.38 94 VAL A CA 1
ATOM 722 C C . VAL A 1 94 ? -7.169 -8.317 5.732 1.00 94.38 94 VAL A C 1
ATOM 724 O O . VAL A 1 94 ? -5.997 -7.996 5.516 1.00 94.38 94 VAL A O 1
ATOM 727 N N . LYS A 1 95 ? -7.704 -9.422 5.205 1.00 95.38 95 LYS A N 1
ATOM 728 C CA . LYS A 1 95 ? -6.934 -10.388 4.402 1.00 95.38 95 LYS A CA 1
ATOM 729 C C . LYS A 1 95 ? -6.717 -9.943 2.963 1.00 95.38 95 LYS A C 1
ATOM 731 O O . LYS A 1 95 ? -5.712 -10.310 2.366 1.00 95.38 95 LYS A O 1
ATOM 736 N N . GLU A 1 96 ? -7.645 -9.165 2.419 1.00 96.19 96 GLU A N 1
ATOM 737 C CA . GLU A 1 96 ? -7.639 -8.752 1.019 1.00 96.19 96 GLU A CA 1
ATOM 738 C C . GLU A 1 96 ? -8.036 -7.289 0.877 1.00 96.19 96 GLU A C 1
ATOM 740 O O . GLU A 1 96 ? -8.924 -6.796 1.579 1.00 96.19 96 GLU A O 1
ATOM 745 N N . VAL A 1 97 ? -7.413 -6.604 -0.071 1.00 96.12 97 VAL A N 1
ATOM 746 C CA . VAL A 1 97 ? -7.629 -5.181 -0.343 1.00 96.12 97 VAL A CA 1
ATOM 747 C C . VAL A 1 97 ? -7.887 -4.969 -1.832 1.00 96.12 97 VAL A C 1
ATOM 749 O O . VAL A 1 97 ? -7.367 -5.732 -2.649 1.00 96.12 97 VAL A O 1
ATOM 752 N N . PRO A 1 98 ? -8.709 -3.975 -2.210 1.00 96.75 98 PRO A N 1
ATOM 753 C CA . PRO A 1 98 ? -8.863 -3.622 -3.607 1.00 96.75 98 PRO A CA 1
ATOM 754 C C . PRO A 1 98 ? -7.589 -2.924 -4.088 1.00 96.75 98 PRO A C 1
ATOM 756 O O . PRO A 1 98 ? -7.026 -2.077 -3.389 1.00 96.75 98 PRO A O 1
ATOM 759 N N . ALA A 1 99 ? -7.128 -3.286 -5.276 1.00 95.81 99 ALA A N 1
ATOM 760 C CA . ALA A 1 99 ? -5.923 -2.752 -5.878 1.00 95.81 99 ALA A CA 1
ATOM 761 C C . ALA A 1 99 ? -6.067 -2.657 -7.397 1.00 95.81 99 ALA A C 1
ATOM 763 O O . ALA A 1 99 ? -6.637 -3.533 -8.043 1.00 95.81 99 ALA A O 1
ATOM 764 N N . VAL A 1 100 ? -5.512 -1.595 -7.962 1.00 94.94 100 VAL A N 1
ATOM 765 C CA . VAL A 1 100 ? -5.323 -1.414 -9.396 1.00 94.94 100 VAL A CA 1
ATOM 766 C C . VAL A 1 100 ? -3.890 -1.821 -9.713 1.00 94.94 100 VAL A C 1
ATOM 768 O O . VAL A 1 100 ? -2.945 -1.253 -9.160 1.00 94.94 100 VAL A O 1
ATOM 771 N N . VAL A 1 101 ? -3.733 -2.813 -10.586 1.00 93.81 101 VAL A N 1
ATOM 772 C CA . VAL A 1 101 ? -2.423 -3.288 -11.044 1.00 93.81 101 VAL A CA 1
ATOM 773 C C . VAL A 1 101 ? -2.034 -2.520 -12.299 1.00 93.81 101 VAL A C 1
ATOM 775 O O . VAL A 1 101 ? -2.797 -2.499 -13.261 1.00 93.81 101 VAL A O 1
ATOM 778 N N . ARG A 1 102 ? -0.848 -1.907 -12.302 1.00 92.38 102 ARG A N 1
ATOM 779 C CA . ARG A 1 102 ? -0.274 -1.248 -13.481 1.00 92.38 102 ARG A CA 1
ATOM 780 C C . ARG A 1 102 ? 1.174 -1.667 -13.683 1.00 92.38 102 ARG A C 1
ATOM 782 O O . ARG A 1 102 ? 1.959 -1.681 -12.739 1.00 92.38 102 ARG A O 1
ATOM 789 N N . GLU A 1 103 ? 1.530 -1.967 -14.924 1.00 91.38 103 GLU A N 1
ATOM 790 C CA . GLU A 1 103 ? 2.924 -2.174 -15.313 1.00 91.38 103 GLU A CA 1
ATOM 791 C C . GLU A 1 103 ? 3.678 -0.844 -15.227 1.00 91.38 103 GLU A C 1
ATOM 793 O O . GLU A 1 103 ? 3.271 0.153 -15.826 1.00 91.38 103 GLU A O 1
ATOM 798 N N . MET A 1 104 ? 4.761 -0.809 -14.449 1.00 89.44 104 MET A N 1
ATOM 799 C CA . MET A 1 104 ? 5.534 0.410 -14.208 1.00 89.44 104 MET A CA 1
ATOM 800 C C . MET A 1 104 ? 7.020 0.104 -14.046 1.00 89.44 104 MET A C 1
ATOM 802 O O . MET A 1 104 ? 7.421 -0.762 -13.263 1.00 89.44 104 MET A O 1
ATOM 806 N N . THR A 1 105 ? 7.850 0.887 -14.728 1.00 90.88 105 THR A N 1
ATOM 807 C CA . THR A 1 105 ? 9.305 0.892 -14.535 1.00 90.88 105 THR A CA 1
ATOM 808 C C . THR A 1 105 ? 9.686 1.503 -13.184 1.00 90.88 105 THR A C 1
ATOM 810 O O . THR A 1 105 ? 8.915 2.252 -12.583 1.00 90.88 105 THR A O 1
ATOM 813 N N . ASP A 1 106 ? 10.901 1.227 -12.705 1.00 87.31 106 ASP A N 1
ATOM 814 C CA . ASP A 1 106 ? 11.412 1.818 -11.457 1.00 87.31 106 ASP A CA 1
ATOM 815 C C . ASP A 1 106 ? 11.421 3.351 -11.497 1.00 87.31 106 ASP A C 1
ATOM 817 O O . ASP A 1 106 ? 11.102 3.998 -10.500 1.00 87.31 106 ASP A O 1
ATOM 821 N N . ALA A 1 107 ? 11.728 3.927 -12.663 1.00 87.69 107 ALA A N 1
ATOM 822 C CA . ALA A 1 107 ? 11.707 5.369 -12.879 1.00 87.69 107 ALA A CA 1
ATOM 823 C C . ALA A 1 107 ? 10.293 5.946 -12.718 1.00 87.69 107 ALA A C 1
ATOM 825 O O . ALA A 1 107 ? 10.121 6.935 -12.011 1.00 87.69 107 ALA A O 1
ATOM 826 N N . GLN A 1 108 ? 9.279 5.293 -13.297 1.00 88.31 108 GLN A N 1
ATOM 827 C CA . GLN A 1 108 ? 7.881 5.709 -13.151 1.00 88.31 108 GLN A CA 1
ATOM 828 C C . GLN A 1 108 ? 7.403 5.580 -11.704 1.00 88.31 108 GLN A C 1
ATOM 830 O O . GLN A 1 108 ? 6.756 6.484 -11.193 1.00 88.31 108 GLN A O 1
ATOM 835 N N . VAL A 1 109 ? 7.746 4.494 -11.003 1.00 87.31 109 VAL A N 1
ATOM 836 C CA . VAL A 1 109 ? 7.386 4.351 -9.581 1.00 87.31 109 VAL A CA 1
ATOM 837 C C . VAL A 1 109 ? 8.016 5.447 -8.727 1.00 87.31 109 VAL A C 1
ATOM 839 O O . VAL A 1 109 ? 7.359 5.976 -7.831 1.00 87.31 109 VAL A O 1
ATOM 842 N N . MET A 1 110 ? 9.271 5.805 -9.002 1.00 83.81 110 MET A N 1
ATOM 843 C CA . MET A 1 110 ? 9.939 6.911 -8.320 1.00 83.81 110 MET A CA 1
ATOM 844 C C . MET A 1 110 ? 9.267 8.253 -8.629 1.00 83.81 110 MET A C 1
ATOM 846 O O . MET A 1 110 ? 9.028 9.030 -7.711 1.00 83.81 110 MET A O 1
ATOM 850 N N . GLU A 1 111 ? 8.919 8.508 -9.889 1.00 84.44 111 GLU A N 1
ATOM 851 C CA . GLU A 1 111 ? 8.184 9.704 -10.309 1.00 84.44 111 GLU A CA 1
ATOM 852 C C . GLU A 1 111 ? 6.827 9.814 -9.599 1.00 84.44 111 GLU A C 1
ATOM 854 O O . GLU A 1 111 ? 6.542 10.838 -8.983 1.00 84.44 111 GLU A O 1
ATOM 859 N N . TYR A 1 112 ? 6.037 8.737 -9.575 1.00 82.81 112 TYR A N 1
ATOM 860 C CA . TYR A 1 112 ? 4.765 8.689 -8.850 1.00 82.81 112 TYR A CA 1
ATOM 861 C C . TYR A 1 112 ? 4.934 8.945 -7.351 1.00 82.81 112 TYR A C 1
ATOM 863 O O . TYR A 1 112 ? 4.159 9.700 -6.767 1.00 82.81 112 TYR A O 1
ATOM 871 N N . ALA A 1 113 ? 5.949 8.348 -6.720 1.00 77.81 113 ALA A N 1
ATOM 872 C CA . ALA A 1 113 ? 6.224 8.567 -5.301 1.00 77.81 113 ALA A CA 1
ATOM 873 C C . ALA A 1 113 ? 6.599 10.031 -5.005 1.00 77.81 113 ALA A C 1
ATOM 875 O O . ALA A 1 113 ? 6.225 10.567 -3.962 1.00 77.81 113 ALA A O 1
ATOM 876 N N . LEU A 1 114 ? 7.316 10.692 -5.920 1.00 77.19 114 LEU A N 1
ATOM 877 C CA . LEU A 1 114 ? 7.647 12.113 -5.807 1.00 77.19 114 LEU A CA 1
ATOM 878 C C . LEU A 1 114 ? 6.411 13.000 -5.988 1.00 77.19 114 LEU A C 1
ATOM 880 O O . LEU A 1 114 ? 6.227 13.930 -5.204 1.00 77.19 114 LEU A O 1
ATOM 884 N N . ILE A 1 115 ? 5.564 12.704 -6.978 1.00 77.31 115 ILE A N 1
ATOM 885 C CA . ILE A 1 115 ? 4.324 13.448 -7.237 1.00 77.31 115 ILE A CA 1
ATOM 886 C C . ILE A 1 115 ? 3.365 13.319 -6.053 1.00 77.31 115 ILE A C 1
ATOM 888 O O . ILE A 1 115 ? 2.910 14.340 -5.550 1.00 77.31 115 ILE A O 1
ATOM 892 N N . GLU A 1 116 ? 3.113 12.105 -5.550 1.00 73.31 116 GLU A N 1
ATOM 893 C CA . GLU A 1 116 ? 2.241 11.901 -4.383 1.00 73.31 116 GLU A CA 1
ATOM 894 C C . GLU A 1 116 ? 2.783 12.627 -3.155 1.00 73.31 116 GLU A C 1
ATOM 896 O O . GLU A 1 116 ? 2.017 13.237 -2.419 1.00 73.31 116 GLU A O 1
ATOM 901 N N . ASN A 1 117 ? 4.102 12.615 -2.944 1.00 69.31 117 ASN A N 1
ATOM 902 C CA . ASN A 1 117 ? 4.707 13.351 -1.843 1.00 69.31 117 ASN A CA 1
ATO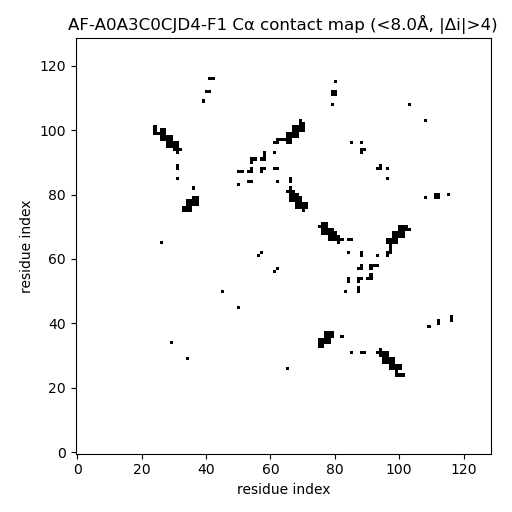M 903 C C . ASN A 1 117 ? 4.576 14.877 -2.004 1.00 69.31 117 ASN A C 1
ATOM 905 O O . ASN A 1 117 ? 4.440 15.563 -0.997 1.00 69.31 117 ASN A O 1
ATOM 909 N N . LEU A 1 118 ? 4.622 15.404 -3.234 1.00 69.00 118 LEU A N 1
ATOM 910 C CA . LEU A 1 118 ? 4.479 16.835 -3.536 1.00 69.00 118 LEU A CA 1
ATOM 911 C C . LEU A 1 118 ? 3.022 17.312 -3.481 1.00 69.00 118 LEU A C 1
ATOM 913 O O . LEU A 1 118 ? 2.765 18.426 -3.042 1.00 69.00 118 LEU A O 1
ATOM 917 N N . GLN A 1 119 ? 2.075 16.475 -3.906 1.00 63.50 119 GLN A N 1
ATOM 918 C CA . GLN A 1 119 ? 0.634 16.738 -3.832 1.00 63.50 119 GLN A CA 1
ATOM 919 C C . GLN A 1 119 ? 0.096 16.708 -2.395 1.00 63.50 119 GLN A C 1
ATOM 921 O O . GLN A 1 119 ? -1.086 16.963 -2.172 1.00 63.50 119 GLN A O 1
ATOM 926 N N . ARG A 1 120 ? 0.938 16.404 -1.401 1.00 64.50 120 ARG A N 1
ATOM 927 C CA . ARG A 1 120 ? 0.538 16.543 -0.006 1.00 64.50 120 ARG A CA 1
ATOM 928 C C . ARG A 1 120 ? 0.415 18.009 0.350 1.00 64.50 120 ARG A C 1
ATOM 930 O O . ARG A 1 120 ? 1.387 18.758 0.316 1.00 64.50 120 ARG A O 1
ATOM 937 N N . GLU A 1 121 ? -0.760 18.360 0.842 1.00 51.81 121 GLU A N 1
ATOM 938 C CA . GLU A 1 121 ? -1.022 19.602 1.561 1.00 51.81 121 GLU A CA 1
ATOM 939 C C . GLU A 1 121 ? -0.346 19.649 2.952 1.00 51.81 121 GLU A C 1
ATOM 941 O O . GLU A 1 121 ? -0.851 20.287 3.864 1.00 51.81 121 GLU A O 1
ATOM 946 N N . ASP A 1 122 ? 0.855 19.074 3.121 1.00 52.19 122 ASP A N 1
ATOM 947 C CA . ASP A 1 122 ? 1.765 19.462 4.219 1.00 52.19 122 ASP A CA 1
ATOM 948 C C . ASP A 1 122 ? 2.378 20.871 3.954 1.00 52.19 122 ASP A C 1
ATOM 950 O O . ASP A 1 122 ? 3.338 21.289 4.597 1.00 52.19 122 ASP A O 1
ATOM 954 N N . LEU A 1 123 ? 1.828 21.617 2.985 1.00 45.78 123 LEU A N 1
ATOM 955 C CA . LEU A 1 123 ? 2.144 23.000 2.621 1.00 45.78 123 LEU A CA 1
ATOM 956 C C . LEU A 1 123 ? 1.124 24.016 3.171 1.00 45.78 123 LEU A C 1
ATOM 958 O O . LEU A 1 123 ? 0.942 25.074 2.575 1.00 45.78 123 LEU A O 1
ATOM 962 N N . ASN A 1 124 ? 0.507 23.758 4.328 1.00 39.41 124 ASN A N 1
ATOM 963 C CA . ASN A 1 124 ? -0.182 24.807 5.089 1.00 39.41 124 ASN A CA 1
ATOM 964 C C . ASN A 1 124 ? 0.531 25.094 6.423 1.00 39.41 124 ASN A C 1
ATOM 966 O O . ASN A 1 124 ? 0.176 24.521 7.448 1.00 39.41 124 ASN A O 1
ATOM 970 N N . PRO A 1 125 ? 1.469 26.062 6.462 1.00 46.28 125 PRO A N 1
ATOM 971 C CA . PRO A 1 125 ? 1.929 26.693 7.704 1.00 46.28 125 PRO A CA 1
ATOM 972 C C . PRO A 1 125 ? 0.869 27.597 8.367 1.00 46.28 125 PRO A C 1
ATOM 974 O O . PRO A 1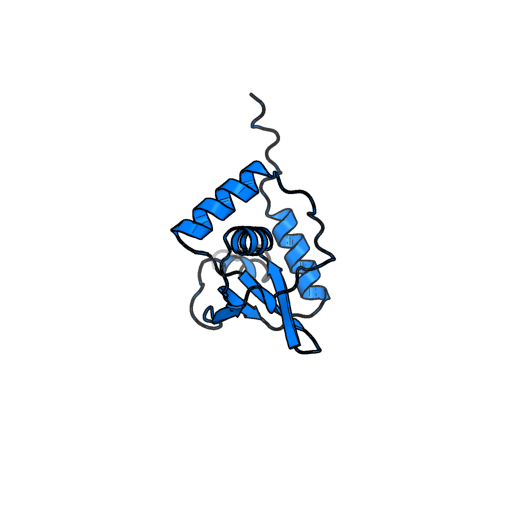 125 ? 1.213 28.419 9.207 1.00 46.28 125 PRO A O 1
ATOM 977 N N . LEU A 1 126 ? -0.397 27.533 7.941 1.00 46.66 126 LEU A N 1
ATOM 978 C CA . LEU A 1 126 ? -1.428 28.523 8.276 1.00 46.66 126 LEU A CA 1
ATOM 979 C C . LEU A 1 126 ? -2.477 28.020 9.282 1.00 46.66 126 LEU A C 1
ATOM 981 O O . LEU A 1 126 ? -3.416 28.750 9.577 1.00 46.66 126 LEU A O 1
ATOM 985 N N . GLU A 1 127 ? -2.300 26.821 9.842 1.00 42.72 127 GLU A N 1
ATOM 986 C CA . GLU A 1 127 ? -3.155 26.270 10.909 1.00 42.72 127 GLU A CA 1
ATOM 987 C C . GLU A 1 127 ? -2.393 26.031 12.230 1.00 42.72 127 GLU A C 1
ATOM 989 O O . GLU A 1 127 ? -2.673 25.086 12.963 1.00 42.72 127 GLU A O 1
ATOM 994 N N . GLU A 1 128 ? -1.446 26.909 12.570 1.00 37.09 128 GLU A N 1
ATOM 995 C CA . GLU A 1 128 ? -1.114 27.175 13.977 1.00 37.09 128 GLU A CA 1
ATOM 996 C C . GLU A 1 128 ? -1.906 28.417 14.409 1.00 37.09 128 GLU A C 1
ATOM 998 O O . GLU A 1 128 ? -1.589 29.541 14.015 1.00 37.09 128 GLU A O 1
ATOM 1003 N N . ALA A 1 129 ? -2.995 28.184 15.144 1.00 40.97 129 ALA A N 1
ATOM 1004 C CA . ALA A 1 129 ? -3.745 29.217 15.856 1.00 40.97 129 ALA A CA 1
ATOM 1005 C C . ALA A 1 129 ? -2.997 29.684 17.114 1.00 40.97 129 ALA A C 1
ATOM 1007 O O . ALA A 1 129 ? -2.338 28.833 17.757 1.00 40.97 129 ALA A O 1
#

Radius of gyration: 17.62 Å; Cα contacts (8 Å, |Δi|>4): 146; chains: 1; bounding box: 28×48×54 Å

Sequence (129 aa):
MAAKKRGLGKGLDAIFAENDMDDEHAAIRLKTSELEPNRNQPRRTFSEQAMNELADSIAQHGVLQPLLVRPIPGGGYQIVAGERRWRAARMAGVKEVPAVVREMTDAQVMEYALIENLQREDLNPLEEA